Protein AF-A0A3A0A712-F1 (afdb_monomer_lite)

Structure (mmCIF, N/CA/C/O backbone):
data_AF-A0A3A0A712-F1
#
_entry.id   AF-A0A3A0A712-F1
#
loop_
_atom_site.group_PDB
_atom_site.id
_atom_site.type_symbol
_atom_site.label_atom_id
_atom_site.label_alt_id
_atom_site.label_comp_id
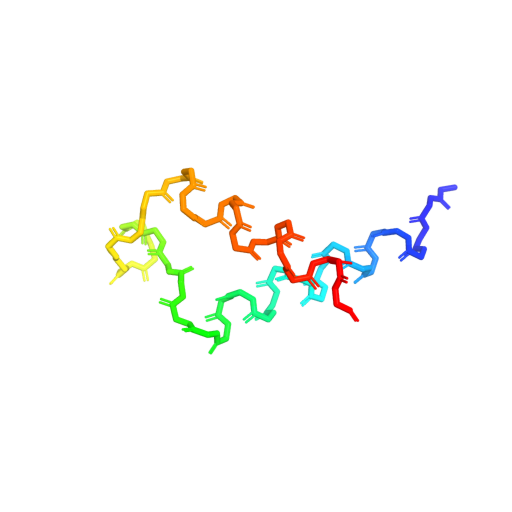_atom_site.label_asym_id
_atom_site.label_entity_id
_atom_site.label_seq_id
_atom_site.pdbx_PDB_ins_code
_atom_site.Cartn_x
_atom_site.Cartn_y
_atom_site.Cartn_z
_atom_site.occupancy
_atom_site.B_iso_or_equiv
_atom_site.auth_seq_id
_atom_site.auth_comp_id
_atom_site.auth_asym_id
_atom_site.auth_atom_id
_atom_site.pdbx_PDB_model_num
ATOM 1 N N . GLY A 1 1 ? 15.190 8.534 -17.277 1.00 84.00 1 GLY A N 1
ATOM 2 C CA . GLY A 1 1 ? 14.279 8.341 -16.135 1.00 84.00 1 GLY A CA 1
ATOM 3 C C . GLY A 1 1 ? 13.766 6.918 -16.157 1.00 84.00 1 GLY A C 1
ATOM 4 O O . GLY A 1 1 ? 13.586 6.385 -17.245 1.00 84.00 1 GLY A O 1
ATOM 5 N N . GLU A 1 2 ? 13.524 6.324 -14.988 1.00 94.88 2 GLU A N 1
ATOM 6 C CA . GLU A 1 2 ? 13.179 4.899 -14.830 1.00 94.88 2 GLU A CA 1
ATOM 7 C C . GLU A 1 2 ? 11.660 4.651 -14.865 1.00 94.88 2 GLU A C 1
ATOM 9 O O . GLU A 1 2 ? 11.045 4.243 -13.880 1.00 94.88 2 GLU A O 1
ATOM 14 N N . LEU A 1 3 ? 11.023 4.913 -16.012 1.00 96.94 3 LEU A N 1
ATOM 15 C CA . LEU A 1 3 ? 9.557 4.843 -16.145 1.00 96.94 3 LEU A CA 1
ATOM 16 C C . LEU A 1 3 ? 8.976 3.450 -15.855 1.00 96.94 3 LEU A C 1
ATOM 18 O O . LEU A 1 3 ? 7.857 3.338 -15.362 1.00 96.94 3 LEU A O 1
ATOM 22 N N . ALA A 1 4 ? 9.717 2.383 -16.165 1.00 96.56 4 ALA A N 1
ATOM 23 C CA . ALA A 1 4 ? 9.280 1.020 -15.874 1.00 96.56 4 ALA A CA 1
ATOM 24 C C . ALA A 1 4 ? 9.257 0.740 -14.364 1.00 96.56 4 ALA A C 1
ATOM 26 O O . ALA A 1 4 ? 8.295 0.158 -13.870 1.00 96.56 4 ALA A O 1
ATOM 27 N N . ALA A 1 5 ? 10.277 1.193 -13.630 1.00 96.75 5 ALA A N 1
ATOM 28 C CA . ALA A 1 5 ? 10.326 1.053 -12.179 1.00 96.75 5 ALA A CA 1
ATOM 29 C C . ALA A 1 5 ? 9.224 1.880 -11.501 1.00 96.75 5 ALA A C 1
ATOM 31 O O . ALA A 1 5 ? 8.539 1.369 -10.621 1.00 96.75 5 ALA A O 1
ATOM 32 N N . ALA A 1 6 ? 8.992 3.112 -11.968 1.00 98.06 6 ALA A N 1
ATOM 33 C CA . ALA A 1 6 ? 7.919 3.964 -11.456 1.00 98.06 6 ALA A CA 1
ATOM 34 C C . ALA A 1 6 ? 6.540 3.292 -11.579 1.00 98.06 6 ALA A C 1
ATOM 36 O O . ALA A 1 6 ? 5.814 3.208 -10.593 1.00 98.06 6 ALA A O 1
ATOM 37 N N . ARG A 1 7 ? 6.222 2.720 -12.750 1.00 98.06 7 ARG A N 1
ATOM 38 C CA . ARG A 1 7 ? 4.959 1.990 -12.966 1.00 98.06 7 ARG A CA 1
ATOM 39 C C . ARG A 1 7 ? 4.804 0.766 -12.066 1.00 98.06 7 ARG A C 1
ATOM 41 O O . ARG A 1 7 ? 3.697 0.462 -11.642 1.00 98.06 7 ARG A O 1
ATOM 48 N N . ARG A 1 8 ? 5.897 0.055 -11.772 1.00 97.88 8 ARG A N 1
ATOM 49 C CA . ARG A 1 8 ? 5.863 -1.091 -10.848 1.00 97.88 8 ARG A CA 1
ATOM 50 C C . ARG A 1 8 ? 5.541 -0.654 -9.421 1.00 97.88 8 ARG A C 1
ATOM 52 O O . ARG A 1 8 ? 4.763 -1.322 -8.755 1.00 97.88 8 ARG A O 1
ATOM 59 N N . ILE A 1 9 ? 6.114 0.465 -8.976 1.00 98.19 9 ILE A N 1
ATOM 60 C CA . ILE A 1 9 ? 5.825 1.038 -7.655 1.00 98.19 9 ILE A CA 1
ATOM 61 C C . ILE A 1 9 ? 4.359 1.466 -7.569 1.00 98.19 9 ILE A C 1
ATOM 63 O O . ILE A 1 9 ? 3.684 1.090 -6.618 1.00 98.19 9 ILE A O 1
ATOM 67 N N . GLU A 1 10 ? 3.859 2.189 -8.572 1.00 98.50 10 GLU A N 1
ATOM 68 C CA . GLU A 1 10 ? 2.455 2.620 -8.638 1.00 98.50 10 GLU A CA 1
ATOM 69 C C . GLU A 1 10 ? 1.495 1.422 -8.562 1.00 98.50 10 GLU A C 1
ATOM 71 O O . GLU A 1 10 ? 0.638 1.374 -7.684 1.00 98.50 10 GLU A O 1
ATOM 76 N N . ALA A 1 11 ? 1.725 0.384 -9.374 1.00 98.44 11 ALA A N 1
ATOM 77 C CA . ALA A 1 11 ? 0.906 -0.828 -9.357 1.00 98.44 11 ALA A CA 1
ATOM 78 C C . ALA A 1 11 ? 0.944 -1.574 -8.009 1.00 98.44 11 ALA A C 1
ATOM 80 O O . ALA A 1 11 ? -0.067 -2.123 -7.573 1.00 98.44 11 ALA A O 1
ATOM 81 N N . ALA A 1 12 ? 2.095 -1.602 -7.332 1.00 98.62 12 ALA A N 1
ATOM 82 C CA . ALA A 1 12 ? 2.219 -2.238 -6.024 1.00 98.62 12 ALA A CA 1
ATOM 83 C C . ALA A 1 12 ? 1.491 -1.456 -4.919 1.00 98.62 12 ALA A C 1
ATOM 85 O O . ALA A 1 12 ? 0.897 -2.061 -4.021 1.00 98.62 12 ALA A O 1
ATOM 86 N N . VAL A 1 13 ? 1.501 -0.123 -4.997 1.00 98.50 13 VAL A N 1
ATOM 87 C CA . VAL A 1 13 ? 0.711 0.741 -4.112 1.00 98.50 13 VAL A CA 1
ATOM 88 C C . VAL A 1 13 ? -0.779 0.502 -4.349 1.00 98.50 13 VAL A C 1
ATOM 90 O O . VAL A 1 13 ? -1.494 0.211 -3.391 1.00 98.50 13 VAL A O 1
ATOM 93 N N . ASP A 1 14 ? -1.231 0.509 -5.604 1.00 98.62 14 ASP A N 1
ATOM 94 C CA . ASP A 1 14 ? -2.631 0.253 -5.960 1.00 98.62 14 ASP A CA 1
ATOM 95 C C . ASP A 1 14 ? -3.105 -1.124 -5.484 1.00 98.62 14 ASP A C 1
ATOM 97 O O . ASP A 1 14 ? -4.181 -1.244 -4.900 1.00 98.62 14 ASP A O 1
ATOM 101 N N . ALA A 1 15 ? -2.291 -2.168 -5.667 1.00 98.50 15 ALA A N 1
ATOM 102 C CA . ALA A 1 15 ? -2.604 -3.509 -5.180 1.00 98.50 15 ALA A CA 1
ATOM 103 C C . ALA A 1 15 ? -2.714 -3.559 -3.646 1.00 98.50 15 ALA A C 1
ATOM 105 O O . ALA A 1 15 ? -3.612 -4.209 -3.108 1.00 98.50 15 ALA A O 1
ATOM 106 N N . THR A 1 16 ? -1.825 -2.858 -2.938 1.00 98.69 16 THR A N 1
ATOM 107 C CA . THR A 1 16 ? -1.829 -2.790 -1.468 1.00 98.69 16 THR A CA 1
ATOM 108 C C . THR A 1 16 ? -3.077 -2.079 -0.948 1.00 98.69 16 THR A C 1
ATOM 110 O O . THR A 1 16 ? -3.759 -2.584 -0.052 1.00 98.69 16 THR A O 1
ATOM 113 N N . LEU A 1 17 ? -3.420 -0.936 -1.548 1.00 98.38 17 LEU A N 1
ATOM 114 C CA . LEU A 1 17 ? -4.619 -0.180 -1.201 1.00 98.38 17 LEU A CA 1
ATOM 115 C C . LEU A 1 17 ? -5.892 -0.949 -1.578 1.00 98.38 17 LEU A C 1
ATOM 117 O O . LEU A 1 17 ? -6.821 -1.016 -0.777 1.00 98.38 17 LEU A O 1
ATOM 121 N N . GLY A 1 18 ? -5.929 -1.598 -2.743 1.00 98.12 18 GLY A N 1
ATOM 122 C CA . GLY A 1 18 ? -7.046 -2.444 -3.173 1.00 98.12 18 GLY A CA 1
ATOM 123 C C . GLY A 1 18 ? -7.283 -3.656 -2.265 1.00 98.12 18 GLY A C 1
ATOM 124 O O . GLY A 1 18 ? -8.411 -4.132 -2.159 1.00 98.12 18 GLY A O 1
ATOM 125 N N . ALA A 1 19 ? -6.249 -4.122 -1.559 1.00 97.75 19 ALA A N 1
ATOM 126 C CA . ALA A 1 19 ? -6.344 -5.181 -0.556 1.00 97.75 19 ALA A CA 1
ATOM 127 C C . ALA A 1 19 ? -6.825 -4.697 0.830 1.00 97.75 19 ALA A C 1
ATOM 129 O O . ALA A 1 19 ? -6.944 -5.511 1.745 1.00 97.75 19 ALA A O 1
ATOM 130 N N . GLY A 1 20 ? -7.097 -3.397 1.007 1.00 98.31 20 GLY A N 1
ATOM 131 C CA . GLY A 1 20 ? -7.582 -2.826 2.270 1.00 98.31 20 GLY A CA 1
ATOM 132 C C . GLY A 1 20 ? -6.497 -2.589 3.327 1.00 98.31 20 GLY A C 1
ATOM 133 O O . GLY A 1 20 ? -6.812 -2.403 4.501 1.00 98.31 20 GLY A O 1
ATOM 134 N N . VAL A 1 21 ? -5.216 -2.604 2.941 1.00 98.62 21 VAL A N 1
ATOM 135 C CA . VAL A 1 21 ? -4.094 -2.345 3.856 1.00 98.62 21 VAL A CA 1
ATOM 136 C C . VAL A 1 21 ? -3.875 -0.836 3.961 1.00 98.62 21 VAL A C 1
ATOM 138 O O . VAL A 1 21 ? -3.100 -0.247 3.208 1.00 98.62 21 VAL A O 1
ATOM 141 N N . TRP A 1 22 ? -4.625 -0.196 4.857 1.00 98.69 22 TRP A N 1
ATOM 142 C CA . TRP A 1 22 ? -4.700 1.264 4.973 1.00 98.69 22 TRP A CA 1
ATOM 143 C C . TRP A 1 22 ? -4.179 1.763 6.317 1.00 98.69 22 TRP A C 1
ATOM 145 O O . TRP A 1 22 ? -4.467 1.175 7.362 1.00 98.69 22 TRP A O 1
ATOM 155 N N . THR A 1 23 ? -3.464 2.884 6.291 1.00 98.50 23 THR A N 1
ATOM 156 C CA . THR A 1 23 ? -3.086 3.638 7.489 1.00 98.50 23 THR A CA 1
ATOM 157 C C . THR A 1 23 ? -4.279 4.393 8.099 1.00 98.50 23 THR A C 1
ATOM 159 O O . THR A 1 23 ? -5.308 4.558 7.432 1.00 98.50 23 THR A O 1
ATOM 162 N N . PRO A 1 24 ? -4.186 4.872 9.360 1.00 98.62 24 PRO A N 1
ATOM 163 C CA . PRO A 1 24 ? -5.282 5.586 10.020 1.00 98.62 24 PRO A CA 1
ATOM 164 C C . PRO A 1 24 ? -5.759 6.852 9.301 1.00 98.62 24 PRO A C 1
ATOM 166 O O . PRO A 1 24 ? -6.940 7.180 9.374 1.00 98.62 24 PRO A O 1
ATOM 169 N N . ASP A 1 25 ? -4.883 7.547 8.573 1.00 98.31 25 ASP A N 1
ATOM 170 C CA . ASP A 1 25 ? -5.247 8.716 7.760 1.00 98.31 25 ASP A CA 1
ATOM 171 C C . ASP A 1 25 ? -6.159 8.368 6.571 1.00 98.31 25 ASP A C 1
ATOM 173 O O . ASP A 1 25 ? -6.919 9.218 6.111 1.00 98.31 25 ASP A O 1
ATOM 177 N N . LEU A 1 26 ? -6.155 7.106 6.134 1.00 98.12 26 LEU A N 1
ATOM 178 C CA . LEU A 1 26 ? -7.053 6.560 5.114 1.00 98.12 26 LEU A CA 1
ATOM 179 C C . LEU A 1 26 ? -8.235 5.780 5.719 1.00 98.12 26 LEU A C 1
ATOM 181 O O . LEU A 1 26 ? -8.972 5.109 4.999 1.00 98.12 26 LEU A O 1
ATOM 185 N N . GLY A 1 27 ? -8.430 5.846 7.040 1.00 98.00 27 GLY A N 1
ATOM 186 C CA . GLY A 1 27 ? -9.509 5.142 7.739 1.00 98.00 27 GLY A CA 1
ATOM 187 C C . GLY A 1 27 ? -9.240 3.659 8.009 1.00 98.00 27 GLY A C 1
ATOM 188 O O . GLY A 1 27 ? -10.165 2.933 8.372 1.00 98.00 27 GLY A O 1
ATOM 189 N N . GLY A 1 28 ? -7.999 3.198 7.842 1.00 98.19 28 GLY A N 1
ATOM 190 C CA . GLY A 1 28 ? -7.583 1.856 8.237 1.00 98.19 28 GLY A CA 1
ATOM 191 C C . GLY A 1 28 ? -6.96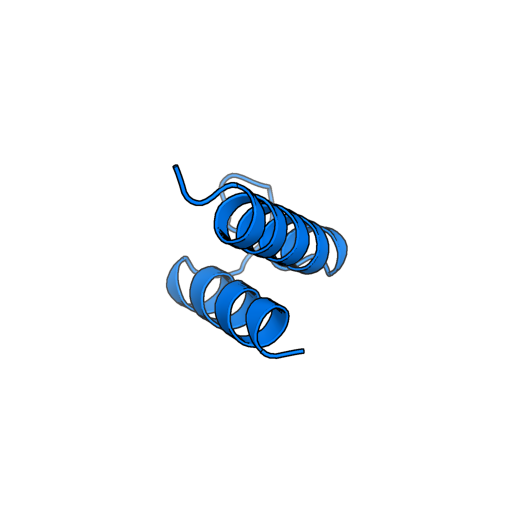4 1.790 9.629 1.00 98.19 28 GLY A C 1
ATOM 192 O O . GLY A 1 28 ? -7.042 2.720 10.430 1.00 98.19 28 GLY A O 1
ATOM 193 N N . SER A 1 29 ? -6.322 0.662 9.913 1.00 98.50 29 SER A N 1
ATOM 194 C CA . SER A 1 29 ? -5.634 0.405 11.183 1.00 98.50 29 SER A CA 1
ATOM 195 C C . SER A 1 29 ? -4.183 -0.039 11.012 1.00 98.50 29 SER A C 1
ATOM 197 O O . SER A 1 29 ? -3.524 -0.308 12.013 1.00 98.50 29 SER A O 1
ATOM 199 N N . ALA A 1 30 ? -3.692 -0.156 9.775 1.00 98.62 30 ALA A N 1
ATOM 200 C CA . ALA A 1 30 ? -2.330 -0.593 9.513 1.00 98.62 30 ALA A CA 1
ATOM 201 C C . ALA A 1 30 ? -1.333 0.503 9.900 1.00 98.62 30 ALA A C 1
ATOM 203 O O . ALA A 1 30 ? -1.548 1.692 9.685 1.00 98.62 30 ALA A O 1
ATOM 204 N N . THR A 1 31 ? -0.204 0.115 10.459 1.00 98.69 31 THR A N 1
ATOM 205 C CA . THR A 1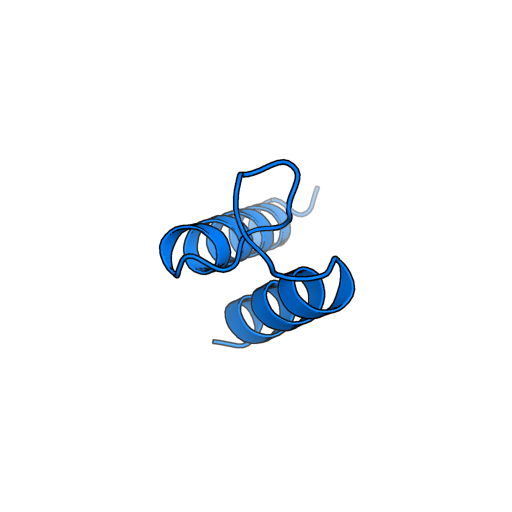 31 ? 0.909 1.021 10.727 1.00 98.69 31 THR A CA 1
ATOM 206 C C . THR A 1 31 ? 1.663 1.355 9.440 1.00 98.69 31 THR A C 1
ATOM 208 O O . THR A 1 31 ? 1.603 0.626 8.448 1.00 98.69 31 THR A O 1
ATOM 211 N N . THR A 1 32 ? 2.453 2.431 9.464 1.00 98.25 32 THR A N 1
ATOM 212 C CA . THR A 1 32 ? 3.357 2.784 8.357 1.00 98.25 32 THR A CA 1
ATOM 213 C C . THR A 1 32 ? 4.270 1.619 7.964 1.00 98.25 32 THR A C 1
ATOM 215 O O . THR A 1 32 ? 4.516 1.395 6.779 1.00 98.25 32 THR A O 1
ATOM 218 N N . GLU A 1 33 ? 4.757 0.854 8.944 1.00 98.69 33 GLU A N 1
ATOM 219 C CA . GLU A 1 33 ? 5.602 -0.315 8.698 1.00 98.69 33 GLU A CA 1
ATOM 220 C C . GLU A 1 33 ? 4.833 -1.438 7.989 1.00 98.69 33 GLU A C 1
ATOM 222 O O . GLU A 1 33 ? 5.341 -2.017 7.027 1.00 98.69 33 GLU A O 1
ATOM 227 N N . GLU A 1 34 ? 3.603 -1.727 8.418 1.00 98.69 34 GLU A N 1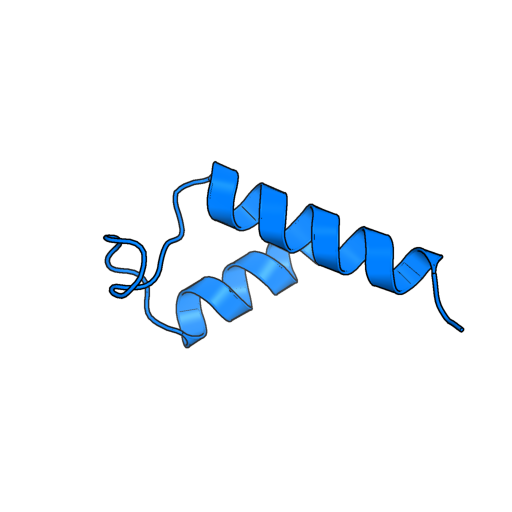
ATOM 228 C CA . GLU A 1 34 ? 2.763 -2.764 7.810 1.00 98.69 34 GLU A CA 1
ATOM 229 C C . GLU A 1 34 ? 2.403 -2.429 6.361 1.00 98.69 34 GLU A C 1
ATOM 231 O O . GLU A 1 34 ? 2.548 -3.288 5.489 1.00 98.69 34 GLU A O 1
ATOM 236 N N . VAL A 1 35 ? 2.018 -1.177 6.081 1.00 98.62 35 VAL A N 1
ATOM 237 C CA . VAL A 1 35 ? 1.760 -0.723 4.705 1.00 98.62 35 VAL A CA 1
ATOM 238 C C . VAL A 1 35 ? 3.031 -0.807 3.859 1.00 98.62 35 VAL A C 1
ATOM 240 O O . VAL A 1 35 ? 2.998 -1.350 2.757 1.00 98.62 35 VAL A O 1
ATOM 243 N N . THR A 1 36 ? 4.177 -0.360 4.383 1.00 98.44 36 THR A N 1
ATOM 244 C CA . THR A 1 36 ? 5.463 -0.434 3.665 1.00 98.44 36 THR A CA 1
ATOM 245 C C . THR A 1 36 ? 5.819 -1.876 3.303 1.00 98.44 36 THR A C 1
ATOM 247 O O . THR A 1 36 ? 6.180 -2.169 2.162 1.00 98.44 36 THR A O 1
ATOM 250 N N . ARG A 1 37 ? 5.680 -2.803 4.256 1.00 98.62 37 ARG A N 1
ATOM 251 C CA . ARG A 1 37 ? 5.958 -4.226 4.035 1.00 98.62 37 ARG A CA 1
ATOM 252 C C . ARG A 1 37 ? 4.994 -4.840 3.022 1.00 98.62 37 ARG A C 1
ATOM 254 O O . ARG A 1 37 ? 5.420 -5.651 2.206 1.00 98.6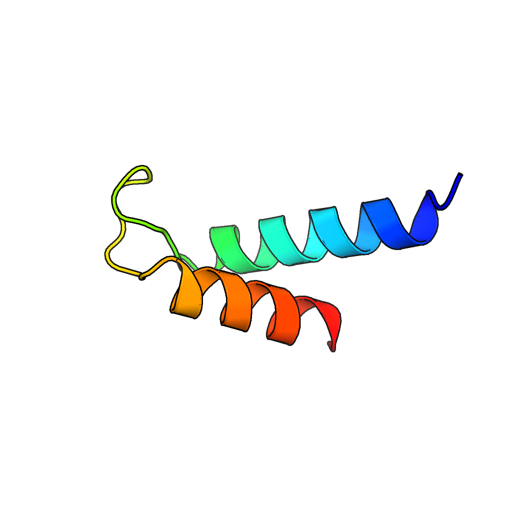2 37 ARG A O 1
ATOM 261 N N . ALA A 1 38 ? 3.722 -4.446 3.041 1.00 98.38 38 ALA A N 1
ATOM 262 C CA . ALA A 1 38 ? 2.742 -4.894 2.058 1.00 98.38 38 ALA A CA 1
ATOM 263 C C . ALA A 1 38 ? 3.084 -4.416 0.636 1.00 98.38 38 ALA A C 1
ATOM 265 O O . ALA A 1 38 ? 3.049 -5.231 -0.285 1.00 98.38 38 ALA A O 1
ATOM 266 N N . VAL A 1 39 ? 3.515 -3.159 0.470 1.00 98.44 39 VAL A N 1
ATOM 267 C CA . VAL A 1 39 ? 3.968 -2.629 -0.830 1.00 98.44 39 VAL A CA 1
ATOM 268 C C . VAL A 1 39 ? 5.202 -3.378 -1.338 1.00 98.44 39 VAL A C 1
ATOM 270 O O . VAL A 1 39 ? 5.240 -3.761 -2.505 1.00 98.44 39 VAL A O 1
ATOM 273 N N . ILE A 1 40 ? 6.189 -3.647 -0.475 1.00 98.44 40 ILE A N 1
ATOM 274 C CA . ILE A 1 40 ? 7.375 -4.446 -0.839 1.00 98.44 40 ILE A CA 1
ATOM 275 C C . ILE A 1 40 ? 6.955 -5.854 -1.285 1.00 98.44 40 ILE A C 1
ATOM 277 O O . ILE A 1 40 ? 7.343 -6.304 -2.358 1.00 98.44 40 ILE A O 1
ATOM 281 N N . ASN A 1 41 ? 6.080 -6.514 -0.524 1.00 98.12 41 ASN A N 1
ATOM 282 C CA . ASN A 1 41 ? 5.572 -7.837 -0.888 1.00 98.12 41 ASN A CA 1
ATOM 283 C C . ASN A 1 41 ? 4.777 -7.832 -2.206 1.00 98.12 41 ASN A C 1
ATOM 285 O O . ASN A 1 41 ? 4.734 -8.853 -2.887 1.00 98.12 41 ASN A O 1
ATOM 289 N N . ALA A 1 42 ? 4.116 -6.725 -2.554 1.00 97.69 42 ALA A N 1
ATOM 290 C CA . ALA A 1 42 ? 3.395 -6.575 -3.816 1.00 97.69 42 ALA A CA 1
ATOM 291 C C . ALA A 1 42 ? 4.331 -6.297 -5.009 1.00 97.69 42 ALA A C 1
ATOM 293 O O . ALA A 1 42 ? 3.992 -6.668 -6.127 1.00 97.69 42 ALA A O 1
ATOM 294 N N . LEU A 1 43 ? 5.504 -5.691 -4.781 1.00 96.81 43 LEU A N 1
ATOM 295 C CA . LEU A 1 43 ? 6.536 -5.447 -5.803 1.00 96.81 43 LEU A CA 1
ATOM 296 C C . LEU A 1 43 ? 7.278 -6.716 -6.250 1.00 96.81 43 LEU A C 1
ATOM 298 O O . LEU A 1 43 ? 7.778 -6.759 -7.382 1.00 96.81 43 LEU A O 1
ATOM 302 N N . ASP A 1 44 ? 7.371 -7.699 -5.351 1.00 91.31 44 ASP A N 1
ATOM 303 C CA . ASP A 1 44 ? 8.087 -8.969 -5.538 1.00 91.31 44 ASP A CA 1
ATOM 304 C C . ASP A 1 44 ? 7.227 -10.074 -6.185 1.00 91.31 44 ASP A C 1
ATOM 306 O O . ASP A 1 44 ? 7.709 -11.190 -6.397 1.00 91.31 44 ASP A O 1
ATOM 310 N N . ARG A 1 45 ? 5.958 -9.781 -6.4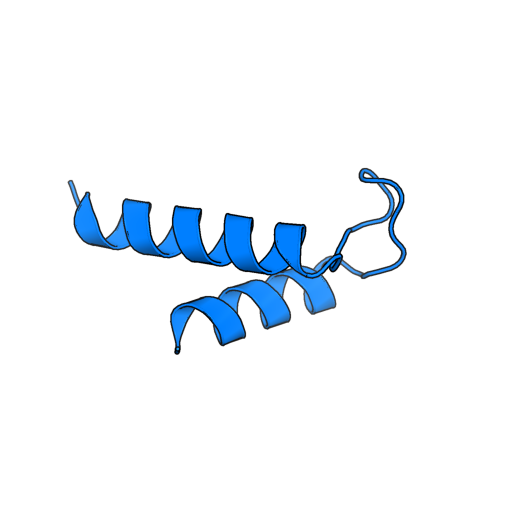89 1.00 72.69 45 ARG A N 1
ATOM 311 C CA . ARG A 1 45 ? 5.025 -10.673 -7.196 1.00 72.69 45 ARG A CA 1
ATOM 312 C C . ARG A 1 45 ? 5.000 -10.382 -8.692 1.00 72.69 45 ARG A C 1
ATOM 314 O O . ARG A 1 45 ? 4.844 -11.365 -9.448 1.00 72.69 45 ARG A O 1
#

pLDDT: mean 97.11, std 4.4, range [72.69, 98.69]

Sequence (45 aa):
GELAAARRIEAAVDATLGAGVWTPDLGGSATTEEVTRAVINALDR

Foldseek 3Di:
DCVVVVVLLVVLLVVLVVVVQDPVVVVHPHDPVRSVVSSVVSSVD

Radius of gyration: 10.97 Å; chains: 1; bounding box: 24×19×27 Å

Secondary structure (DSSP, 8-state):
--HHHHHHHHHHHHHHHHTT---GGGT----HHHHHHHHHHHHT-